Protein AF-A0A953JUA3-F1 (afdb_monomer)

Radius of gyration: 16.2 Å; Cα contacts (8 Å, |Δi|>4): 315; chains: 1; bounding box: 38×33×45 Å

Foldseek 3Di:
DAWADCVPDTHDVDDHDAQWDQDPPRDTDHADDDKEWDQAPQLCWIKIWFQHPVQFAQWIWIWTANDRSDPTDDTDIDGDPPQQDDDDPDGWHKHRKYWDNVPDDNQKTKIWIFTQPDDDPPSGGDIDIDIDGDPPPDD

Mean predicted aligned error: 6.79 Å

Sequence (139 aa):
AYEMWTGVTWEPNGDPAPLLLDEHGGQQTPPVGPFSVGWDESSEQFVMVYSPWPAYSPNVEIRVANRPEGPWSAPAFIELPGCADRVGPEMRTCYGANVQPSFNAAGRLGIGYQDQLVADSPRRGSFLLTTVGVDLTAG

Nearest PDB s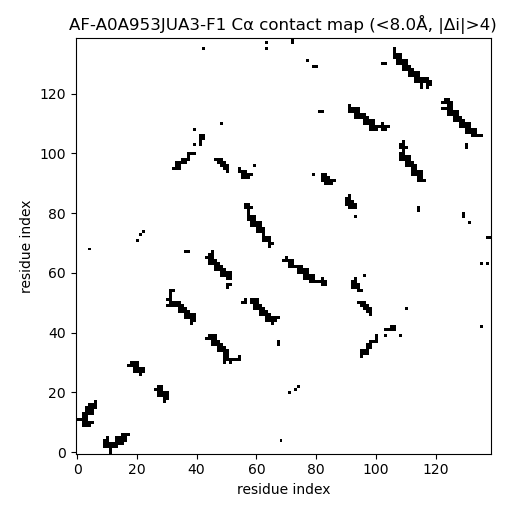tructures (foldseek):
  7jvh-assembly1_A  TM=3.862E-01  e=1.577E+00  metagenome
  7jvh-assembly2_B  TM=3.863E-01  e=3.043E+00  metagenome
  2luu-assembly1_A  TM=3.555E-01  e=3.788E+00  Danio rerio
  4gq2-assembly1_M  TM=3.045E-01  e=5.262E+00  Schizosaccharomyces pombe
  2n6f-assembly1_A  TM=2.431E-01  e=2.727E+00  Homo sapiens

pLDDT: mean 83.18, std 12.61, range [42.91, 96.88]

Structure (mmCIF, N/CA/C/O backbone):
data_AF-A0A953JUA3-F1
#
_entry.id   AF-A0A953JUA3-F1
#
loop_
_atom_site.group_PDB
_atom_site.id
_atom_site.type_symbol
_atom_site.label_atom_id
_atom_site.label_alt_id
_atom_site.label_comp_id
_atom_site.label_asym_id
_atom_site.label_entity_id
_atom_site.label_seq_id
_atom_site.pdbx_PDB_ins_code
_atom_site.Cartn_x
_atom_site.Cartn_y
_atom_site.Cartn_z
_atom_site.occupancy
_atom_site.B_iso_or_equiv
_atom_site.auth_seq_id
_atom_site.auth_comp_id
_atom_site.auth_asym_id
_atom_site.auth_atom_id
_atom_site.pdbx_PDB_model_num
ATOM 1 N N . ALA A 1 1 ? 21.386 -13.408 -5.251 1.00 85.88 1 ALA A N 1
ATOM 2 C CA . ALA A 1 1 ? 21.908 -12.034 -5.102 1.00 85.88 1 ALA A CA 1
ATOM 3 C C . ALA A 1 1 ? 20.727 -11.079 -5.203 1.00 85.88 1 ALA A C 1
ATOM 5 O O . ALA A 1 1 ? 19.735 -11.477 -5.801 1.00 85.88 1 ALA A O 1
ATOM 6 N N . TYR A 1 2 ? 20.798 -9.897 -4.590 1.00 91.00 2 TYR A N 1
ATOM 7 C CA . TYR A 1 2 ? 19.763 -8.870 -4.742 1.00 91.00 2 TYR A CA 1
ATOM 8 C C . TYR A 1 2 ? 20.093 -7.967 -5.933 1.00 91.00 2 TYR A C 1
ATOM 10 O O . TYR A 1 2 ? 21.270 -7.716 -6.202 1.00 91.00 2 TYR A O 1
ATOM 18 N N . GLU A 1 3 ? 19.057 -7.479 -6.607 1.00 94.94 3 GLU A N 1
ATOM 19 C CA . GLU A 1 3 ? 19.138 -6.473 -7.668 1.00 94.94 3 GLU A CA 1
ATOM 20 C C . GLU A 1 3 ? 18.364 -5.227 -7.241 1.00 94.94 3 GLU A C 1
ATOM 22 O O . GLU A 1 3 ? 17.449 -5.304 -6.416 1.00 94.94 3 GLU A O 1
ATOM 27 N N . MET A 1 4 ? 18.751 -4.077 -7.784 1.00 95.12 4 MET A N 1
ATOM 28 C CA . MET A 1 4 ? 18.110 -2.793 -7.525 1.00 95.12 4 MET A CA 1
ATOM 29 C C . MET A 1 4 ? 17.403 -2.316 -8.789 1.00 95.12 4 MET A C 1
ATOM 31 O O . MET A 1 4 ? 17.958 -2.409 -9.883 1.00 95.12 4 MET A O 1
ATOM 35 N N . TRP A 1 5 ? 16.183 -1.807 -8.633 1.00 94.81 5 TRP A N 1
ATOM 36 C CA . TRP A 1 5 ? 15.457 -1.162 -9.720 1.00 94.81 5 TRP A CA 1
ATOM 37 C C . TRP A 1 5 ? 16.035 0.231 -9.970 1.00 94.81 5 TRP A C 1
ATOM 39 O O . TRP A 1 5 ? 15.980 1.095 -9.096 1.00 94.81 5 TRP A O 1
ATOM 49 N N . THR A 1 6 ? 16.560 0.465 -11.169 1.00 94.94 6 THR A N 1
ATOM 50 C CA . THR A 1 6 ? 17.196 1.736 -11.562 1.00 94.94 6 THR A CA 1
ATOM 51 C C . THR A 1 6 ? 16.212 2.746 -12.157 1.00 94.94 6 THR A C 1
ATOM 53 O O . THR A 1 6 ? 16.614 3.795 -12.653 1.00 94.94 6 THR A O 1
ATOM 56 N N . GLY A 1 7 ? 14.910 2.434 -12.164 1.00 92.25 7 GLY A N 1
ATOM 57 C CA . GLY A 1 7 ? 13.895 3.202 -12.897 1.00 92.25 7 GLY A CA 1
ATOM 58 C C . GLY A 1 7 ? 13.692 2.720 -14.335 1.00 92.25 7 GLY A C 1
ATOM 59 O O . GLY A 1 7 ? 12.693 3.068 -14.962 1.00 92.25 7 GLY A O 1
ATOM 60 N N . VAL A 1 8 ? 14.616 1.900 -14.847 1.00 92.19 8 VAL A N 1
ATOM 61 C CA . VAL A 1 8 ? 14.592 1.373 -16.219 1.00 92.19 8 VAL A CA 1
ATOM 62 C C . VAL A 1 8 ? 14.803 -0.139 -16.248 1.00 92.19 8 VAL A C 1
ATOM 64 O O . VAL A 1 8 ? 14.153 -0.832 -17.030 1.00 92.19 8 VAL A O 1
ATOM 67 N N . THR A 1 9 ? 15.701 -0.660 -15.411 1.00 95.00 9 THR A N 1
ATOM 68 C CA . THR A 1 9 ? 16.046 -2.084 -15.374 1.00 95.00 9 THR A CA 1
ATOM 69 C C . THR A 1 9 ? 16.432 -2.526 -13.961 1.00 95.00 9 THR A C 1
ATOM 71 O O . THR A 1 9 ? 16.654 -1.703 -13.073 1.00 95.00 9 THR A O 1
ATOM 74 N N . TRP A 1 10 ? 16.503 -3.837 -13.750 1.00 95.00 10 TRP A N 1
ATOM 75 C CA . TRP A 1 10 ? 17.064 -4.442 -12.545 1.00 95.00 10 TRP A CA 1
ATOM 76 C C . TRP A 1 10 ? 18.559 -4.692 -12.740 1.00 95.00 10 TRP A C 1
ATOM 78 O O . TRP A 1 10 ? 18.963 -5.246 -13.764 1.00 95.00 10 TRP A O 1
ATOM 88 N N . GLU A 1 11 ? 19.379 -4.258 -11.781 1.00 96.88 11 GLU A N 1
ATOM 89 C CA . GLU A 1 11 ? 20.839 -4.388 -11.850 1.00 96.88 11 GLU A CA 1
ATOM 90 C C . GLU A 1 11 ? 21.452 -4.818 -10.507 1.00 96.88 11 GLU A C 1
ATOM 92 O O . GLU A 1 11 ? 21.101 -4.273 -9.451 1.00 96.88 11 GLU A O 1
ATOM 97 N N . PRO A 1 12 ? 22.426 -5.749 -10.504 1.00 96.44 12 PRO A N 1
ATOM 98 C CA . PRO A 1 12 ? 23.252 -6.011 -9.330 1.00 96.44 12 PRO A CA 1
ATOM 99 C C . PRO A 1 12 ? 24.098 -4.778 -8.973 1.00 96.44 12 PRO A C 1
ATOM 101 O O . PRO A 1 12 ? 24.906 -4.329 -9.781 1.00 96.44 12 PRO A O 1
ATOM 104 N N . ASN A 1 13 ? 23.970 -4.269 -7.742 1.00 90.62 13 ASN A N 1
ATOM 105 C CA . ASN A 1 13 ? 24.658 -3.054 -7.264 1.00 90.62 13 ASN A CA 1
ATOM 106 C C . ASN A 1 13 ? 24.364 -1.777 -8.087 1.00 90.62 13 ASN A C 1
ATOM 108 O O . ASN A 1 13 ? 25.222 -0.896 -8.153 1.00 90.62 13 ASN A O 1
ATOM 112 N N . GLY A 1 14 ? 23.190 -1.684 -8.722 1.00 90.00 14 GLY A N 1
ATOM 113 C CA . GLY A 1 14 ? 22.749 -0.461 -9.403 1.00 90.00 14 GLY A CA 1
ATOM 114 C C . GLY A 1 14 ? 22.493 0.707 -8.438 1.00 90.00 14 GLY A C 1
ATOM 115 O O . GLY A 1 14 ? 22.454 0.522 -7.223 1.00 90.00 14 GLY A O 1
ATOM 116 N N . ASP A 1 15 ? 22.295 1.909 -8.979 1.00 94.81 15 ASP A N 1
ATOM 117 C CA . ASP A 1 15 ? 21.813 3.066 -8.210 1.00 94.81 15 ASP A CA 1
ATOM 118 C C . ASP A 1 15 ? 20.272 3.023 -8.165 1.00 94.81 15 ASP A C 1
ATOM 120 O O . ASP A 1 15 ? 19.639 3.070 -9.228 1.00 94.81 15 ASP A O 1
ATOM 124 N N . PRO A 1 16 ? 19.636 2.839 -6.992 1.00 93.06 16 PRO A N 1
ATOM 125 C CA . PRO A 1 16 ? 18.197 2.627 -6.924 1.00 93.06 16 PRO A CA 1
ATOM 126 C C . PRO A 1 16 ? 17.436 3.912 -7.252 1.00 93.06 16 PRO A C 1
ATOM 128 O O . PRO A 1 16 ? 17.627 4.952 -6.616 1.00 93.06 16 PRO A O 1
ATOM 131 N N . ALA A 1 17 ? 16.497 3.824 -8.193 1.00 92.81 17 ALA A N 1
ATOM 132 C CA . ALA A 1 17 ? 15.576 4.923 -8.431 1.00 92.81 17 ALA A CA 1
ATOM 133 C C . ALA A 1 17 ? 14.659 5.120 -7.213 1.00 92.81 17 ALA A C 1
ATOM 135 O O . ALA A 1 17 ? 14.163 4.139 -6.644 1.00 92.81 17 ALA A O 1
ATOM 136 N N . PRO A 1 18 ? 14.386 6.375 -6.812 1.00 89.19 18 PRO A N 1
ATOM 137 C CA . PRO A 1 18 ? 13.431 6.637 -5.752 1.00 89.19 18 PRO A CA 1
ATOM 138 C C . PRO A 1 18 ? 12.030 6.201 -6.191 1.00 89.19 18 PRO A C 1
ATOM 140 O O . PRO A 1 18 ? 11.587 6.503 -7.299 1.00 89.19 18 PRO A O 1
ATOM 143 N N . LEU A 1 19 ? 11.304 5.538 -5.291 1.00 88.81 19 LEU A N 1
ATOM 144 C CA . LEU A 1 19 ? 9.870 5.341 -5.456 1.00 88.81 19 LEU A CA 1
ATOM 145 C C . LEU A 1 19 ? 9.166 6.667 -5.161 1.00 88.81 19 LEU A C 1
ATOM 147 O O . LEU A 1 19 ? 9.082 7.087 -4.006 1.00 88.81 19 LEU A O 1
ATOM 151 N N . LEU A 1 20 ? 8.680 7.313 -6.213 1.00 87.88 20 LEU A N 1
ATOM 152 C CA . LEU A 1 20 ? 7.893 8.534 -6.130 1.00 87.88 20 LEU A CA 1
ATOM 153 C C . LEU A 1 20 ? 6.451 8.235 -6.533 1.00 87.88 20 LEU A C 1
ATOM 155 O O . LEU A 1 20 ? 6.213 7.580 -7.548 1.00 87.88 20 LEU A O 1
ATOM 159 N N . LEU A 1 21 ? 5.506 8.708 -5.727 1.00 86.56 21 LEU A N 1
ATOM 160 C CA . LEU A 1 21 ? 4.076 8.546 -5.951 1.00 86.56 21 LEU A CA 1
ATOM 161 C C . LEU A 1 21 ? 3.443 9.916 -6.167 1.00 86.56 21 LEU A C 1
ATOM 163 O O . LEU A 1 21 ? 3.813 10.886 -5.503 1.00 86.56 21 LEU A O 1
ATOM 167 N N . ASP A 1 22 ? 2.492 9.989 -7.096 1.00 78.56 22 ASP A N 1
ATOM 168 C CA . ASP A 1 22 ? 1.692 11.193 -7.298 1.00 78.56 22 ASP A CA 1
ATOM 169 C C . ASP A 1 22 ? 0.736 11.346 -6.108 1.00 78.56 22 ASP A C 1
ATOM 171 O O . ASP A 1 22 ? -0.250 10.611 -5.989 1.00 78.56 22 ASP A O 1
ATOM 175 N N . GLU A 1 23 ? 1.056 12.273 -5.209 1.00 69.56 23 GLU A N 1
ATOM 176 C CA . GLU A 1 23 ? 0.256 12.611 -4.033 1.00 69.56 23 GLU A CA 1
ATOM 177 C C . GLU A 1 23 ? -0.715 13.769 -4.327 1.00 69.56 23 GLU A C 1
ATOM 179 O O . GLU A 1 23 ? -0.712 14.387 -5.402 1.00 69.56 23 GLU A O 1
ATOM 184 N N . HIS A 1 24 ? -1.579 14.082 -3.358 1.00 60.50 24 HIS A N 1
ATOM 185 C CA . HIS A 1 24 ? -2.535 15.185 -3.456 1.00 60.50 24 HIS A CA 1
ATOM 186 C C . HIS A 1 24 ? -1.870 16.504 -3.890 1.00 60.50 24 HIS A C 1
ATOM 188 O O . HIS A 1 24 ? -1.044 17.071 -3.180 1.00 60.50 24 HIS A O 1
ATOM 194 N N . GLY A 1 25 ? -2.286 17.024 -5.050 1.00 58.44 25 GLY A N 1
ATOM 195 C CA . GLY A 1 25 ? -1.768 18.275 -5.619 1.00 58.44 25 GLY A CA 1
ATOM 196 C C . GLY A 1 25 ? -0.772 18.096 -6.767 1.00 58.44 25 GLY A C 1
ATOM 197 O O . GLY A 1 25 ? -0.239 19.093 -7.248 1.00 58.44 25 GLY A O 1
ATOM 198 N N . GLY A 1 26 ? -0.540 16.860 -7.228 1.00 65.31 26 GLY A N 1
ATOM 199 C CA . GLY A 1 26 ? 0.336 16.570 -8.371 1.00 65.31 26 GLY A CA 1
ATOM 200 C C . GLY A 1 26 ? 1.825 16.642 -8.035 1.00 65.31 26 GLY A C 1
ATOM 201 O O . GLY A 1 26 ? 2.662 16.673 -8.935 1.00 65.31 26 GLY A O 1
ATOM 202 N N . GLN A 1 27 ? 2.161 16.694 -6.745 1.00 74.19 27 GLN A N 1
ATOM 203 C CA . GLN A 1 27 ? 3.535 16.621 -6.286 1.00 74.19 27 GLN A CA 1
ATOM 204 C C . GLN A 1 27 ? 3.934 15.155 -6.122 1.00 74.19 27 GLN A C 1
ATOM 206 O O . GLN A 1 27 ? 3.236 14.379 -5.473 1.00 74.19 27 GLN A O 1
ATOM 211 N N . GLN A 1 28 ? 5.081 14.799 -6.690 1.00 81.44 28 GLN A N 1
ATOM 212 C CA . GLN A 1 28 ? 5.680 13.489 -6.503 1.00 81.44 28 GLN A CA 1
ATOM 213 C C . GLN A 1 28 ? 6.448 13.440 -5.187 1.00 81.44 28 GLN A C 1
ATOM 215 O O . GLN A 1 28 ? 7.436 14.159 -5.013 1.00 81.44 28 GLN A O 1
ATOM 220 N N . THR A 1 29 ? 6.005 12.592 -4.261 1.00 79.75 29 THR A N 1
ATOM 221 C CA . THR A 1 29 ? 6.700 12.367 -2.989 1.00 79.75 29 THR A CA 1
ATOM 222 C C . THR A 1 29 ? 6.834 10.878 -2.688 1.00 79.75 29 THR A C 1
ATOM 2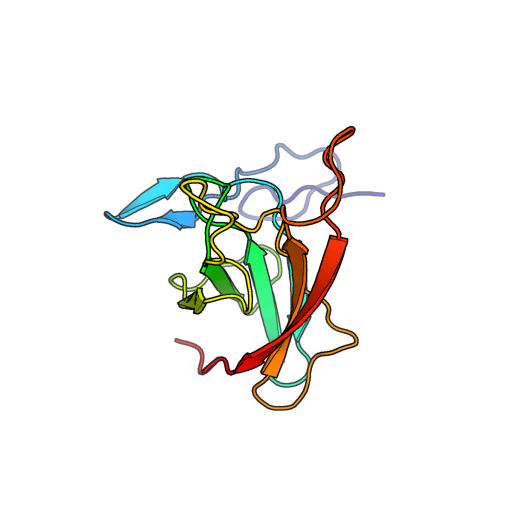24 O O . THR A 1 29 ? 6.044 10.075 -3.186 1.00 79.75 29 THR A O 1
ATOM 227 N N . PRO A 1 30 ? 7.828 10.474 -1.882 1.00 81.75 30 PRO A N 1
ATOM 228 C CA . PRO A 1 30 ? 7.893 9.107 -1.386 1.00 81.75 30 PRO A CA 1
ATOM 229 C C . PRO A 1 30 ? 6.639 8.754 -0.568 1.00 81.75 30 PRO A C 1
ATOM 231 O O . PRO A 1 30 ? 6.124 9.637 0.127 1.00 81.75 30 PRO A O 1
ATOM 234 N N . PRO A 1 31 ? 6.180 7.487 -0.580 1.00 79.19 31 PRO A N 1
ATOM 235 C CA . PRO A 1 31 ? 5.132 7.048 0.333 1.00 79.19 31 PRO A CA 1
ATOM 236 C C . PRO A 1 31 ? 5.556 7.300 1.778 1.00 79.19 31 PRO A C 1
ATOM 238 O O . PRO A 1 31 ? 6.717 7.100 2.156 1.00 79.19 31 PRO A O 1
ATOM 241 N N . VAL A 1 32 ? 4.598 7.698 2.610 1.00 77.69 32 VAL A N 1
ATOM 242 C CA . VAL A 1 32 ? 4.839 7.820 4.046 1.00 77.69 32 VAL A CA 1
ATOM 243 C C . VAL A 1 32 ? 5.061 6.423 4.620 1.00 77.69 32 VAL A C 1
ATOM 245 O O . VAL A 1 32 ? 4.212 5.541 4.527 1.00 77.69 32 VAL A O 1
ATOM 248 N N . GLY A 1 33 ? 6.258 6.204 5.162 1.00 70.19 33 GLY A N 1
ATOM 249 C CA . GLY A 1 33 ? 6.673 4.893 5.642 1.00 70.19 33 GLY A CA 1
ATOM 250 C C . GLY A 1 33 ? 5.985 4.468 6.951 1.00 70.19 33 GLY A C 1
ATOM 251 O O . GLY A 1 33 ? 5.681 5.321 7.789 1.00 70.19 33 GLY A O 1
ATOM 252 N N . PRO A 1 34 ? 5.832 3.148 7.185 1.00 76.69 34 PRO A N 1
ATOM 253 C CA . PRO A 1 34 ? 6.182 2.055 6.271 1.00 76.69 34 PRO A CA 1
ATOM 254 C C . PRO A 1 34 ? 5.103 1.808 5.197 1.00 76.69 34 PRO A C 1
ATOM 256 O O . PRO A 1 34 ? 3.918 2.012 5.448 1.00 76.69 34 PRO A O 1
ATOM 259 N N . PHE A 1 35 ? 5.526 1.309 4.029 1.00 88.81 35 PHE A N 1
ATOM 260 C CA . PHE A 1 35 ? 4.645 0.768 2.986 1.00 88.81 35 PHE A CA 1
ATOM 261 C C . PHE A 1 35 ? 4.945 -0.712 2.741 1.00 88.81 35 PHE A C 1
ATOM 263 O O . PHE A 1 35 ? 6.014 -1.217 3.092 1.00 88.81 35 PHE A O 1
ATOM 270 N N . SER A 1 36 ? 4.005 -1.406 2.108 1.00 93.62 36 SER A N 1
ATOM 271 C CA . SER A 1 36 ? 4.172 -2.795 1.674 1.00 93.62 36 SER A CA 1
ATOM 272 C C . SER A 1 36 ? 3.556 -3.005 0.299 1.00 93.62 36 SER A C 1
ATOM 274 O O . SER A 1 36 ? 2.600 -2.318 -0.055 1.00 93.62 36 SER A O 1
ATOM 276 N N . VAL A 1 37 ? 4.103 -3.962 -0.450 1.00 94.81 37 VAL A N 1
ATOM 277 C CA . VAL A 1 37 ? 3.595 -4.388 -1.755 1.00 94.81 37 VAL A CA 1
ATOM 278 C C . VAL A 1 37 ? 3.354 -5.894 -1.719 1.00 94.81 37 VAL A C 1
ATOM 280 O O . VAL A 1 37 ? 4.204 -6.639 -1.230 1.00 94.81 37 VAL A O 1
ATOM 283 N N . GLY A 1 38 ? 2.215 -6.347 -2.238 1.00 95.12 38 GLY A N 1
ATOM 284 C CA . GLY A 1 38 ? 1.887 -7.766 -2.374 1.00 95.12 38 GLY A CA 1
ATOM 285 C C . GLY A 1 38 ? 1.048 -8.036 -3.617 1.00 95.12 38 GLY A C 1
ATOM 286 O O . GLY A 1 38 ? 0.320 -7.161 -4.071 1.00 95.12 38 GLY A O 1
ATOM 287 N N . TRP A 1 39 ? 1.168 -9.236 -4.178 1.00 93.94 39 TRP A N 1
ATOM 288 C CA . TRP A 1 39 ? 0.308 -9.692 -5.270 1.00 93.94 39 TRP A CA 1
ATOM 289 C C . TRP A 1 39 ? -1.079 -10.060 -4.732 1.00 93.94 39 TRP A C 1
ATOM 291 O O . TRP A 1 39 ? -1.179 -10.762 -3.722 1.00 93.94 39 TRP A O 1
ATOM 301 N N . ASP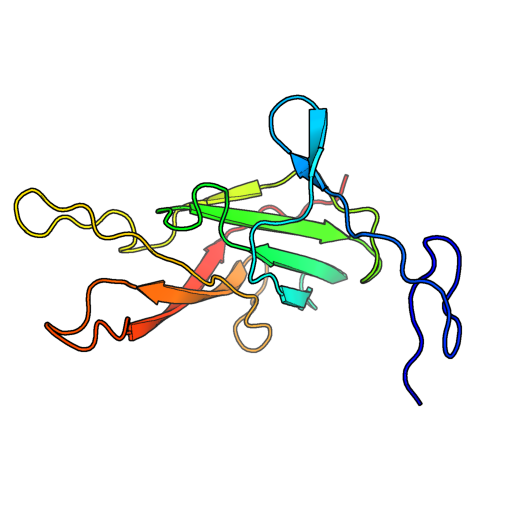 A 1 40 ? -2.130 -9.588 -5.396 1.00 92.00 40 ASP A N 1
ATOM 302 C CA . ASP A 1 40 ? -3.504 -10.015 -5.168 1.00 92.00 40 ASP A CA 1
ATOM 303 C C . ASP A 1 40 ? -3.972 -10.926 -6.307 1.00 92.00 40 ASP A C 1
ATOM 305 O O . ASP A 1 40 ? -4.200 -10.477 -7.427 1.00 92.00 40 ASP A O 1
ATOM 309 N N . GLU A 1 41 ? -4.173 -12.206 -5.998 1.00 90.06 41 GLU A N 1
ATOM 310 C CA . GLU A 1 41 ? -4.620 -13.208 -6.977 1.00 90.06 41 GLU A CA 1
ATOM 311 C C . GLU A 1 41 ? -6.026 -12.922 -7.520 1.00 90.06 41 GLU A C 1
ATOM 313 O O . GLU A 1 41 ? -6.380 -13.396 -8.594 1.00 90.06 41 GLU A O 1
ATOM 318 N N . SER A 1 42 ? -6.859 -12.180 -6.780 1.00 85.81 42 SER A N 1
ATOM 319 C CA . SER A 1 42 ? -8.247 -11.939 -7.185 1.00 85.81 42 SER A CA 1
ATOM 320 C C . SER A 1 42 ? -8.380 -10.885 -8.283 1.00 85.81 42 SER A C 1
ATOM 322 O O . SER A 1 42 ? -9.255 -11.003 -9.141 1.00 85.81 42 SER A O 1
ATOM 324 N N . SER A 1 43 ? -7.517 -9.869 -8.249 1.00 86.38 43 SER A N 1
ATOM 325 C CA . SER A 1 43 ? -7.434 -8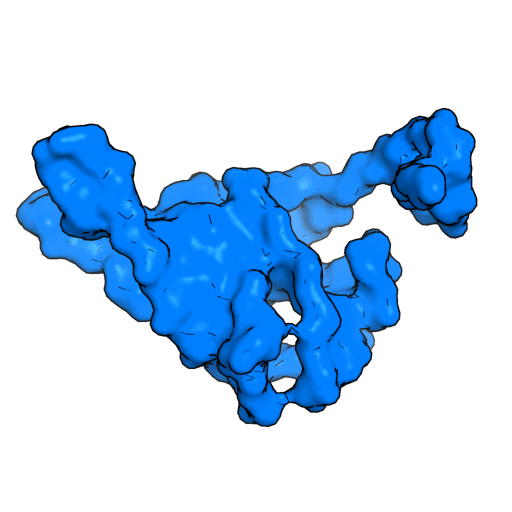.801 -9.245 1.00 86.38 43 SER A CA 1
ATOM 326 C C . SER A 1 43 ? -6.314 -9.017 -10.263 1.00 86.38 43 SER A C 1
ATOM 328 O O . SER A 1 43 ? -6.289 -8.316 -11.268 1.00 86.38 43 SER A O 1
ATOM 330 N N . GLU A 1 44 ? -5.417 -9.982 -10.033 1.00 91.31 44 GLU A N 1
ATOM 331 C CA . GLU A 1 44 ? -4.196 -10.196 -10.820 1.00 91.31 44 GLU A CA 1
ATOM 332 C C . GLU A 1 44 ? -3.328 -8.925 -10.895 1.00 91.31 44 GLU A C 1
ATOM 334 O O . GLU A 1 44 ? -2.800 -8.552 -11.947 1.00 91.31 44 GLU A O 1
ATOM 339 N N . GLN A 1 45 ? -3.188 -8.231 -9.761 1.00 93.25 45 GLN A N 1
ATOM 340 C CA . GLN A 1 45 ? -2.405 -7.000 -9.657 1.00 93.25 45 GLN A CA 1
ATOM 341 C C . GLN A 1 45 ? -1.492 -6.994 -8.434 1.00 93.25 45 GLN A C 1
ATOM 343 O O . GLN A 1 45 ? -1.757 -7.619 -7.407 1.00 93.25 45 GLN A O 1
ATOM 348 N N . PHE A 1 46 ? -0.416 -6.214 -8.517 1.00 95.06 46 PHE A N 1
ATOM 349 C CA . PHE A 1 46 ? 0.326 -5.793 -7.338 1.00 95.06 46 PHE A CA 1
ATOM 350 C C . PHE A 1 46 ? -0.445 -4.692 -6.629 1.00 95.06 46 PHE A C 1
ATOM 352 O O . PHE A 1 46 ? -0.860 -3.715 -7.246 1.00 95.06 46 PHE A O 1
ATOM 359 N N . VAL A 1 47 ? -0.573 -4.833 -5.319 1.00 95.00 47 VAL A N 1
ATOM 360 C CA . VAL A 1 47 ? -1.240 -3.894 -4.430 1.00 95.00 47 VAL A CA 1
ATOM 361 C C . VAL A 1 47 ? -0.199 -3.303 -3.496 1.00 95.00 47 VAL A C 1
ATOM 363 O O . VAL A 1 47 ? 0.524 -4.036 -2.821 1.00 95.00 47 VAL A O 1
ATOM 366 N N . MET A 1 48 ? -0.144 -1.978 -3.433 1.00 94.38 48 MET A N 1
ATOM 367 C CA . MET A 1 48 ? 0.605 -1.232 -2.434 1.00 94.38 48 MET A CA 1
ATOM 368 C C . MET A 1 48 ? -0.348 -0.712 -1.364 1.00 94.38 48 MET A C 1
ATOM 370 O O . MET A 1 48 ? -1.384 -0.142 -1.692 1.00 94.38 48 MET A O 1
ATOM 374 N N . VAL A 1 49 ? 0.025 -0.874 -0.097 1.00 93.56 49 VAL A N 1
ATOM 375 C CA . VAL A 1 49 ? -0.706 -0.335 1.058 1.00 93.56 49 VAL A CA 1
ATOM 376 C C . VAL A 1 49 ? 0.261 0.422 1.956 1.00 93.56 49 VAL A C 1
ATOM 378 O O . VAL A 1 49 ? 1.337 -0.101 2.275 1.00 93.56 49 VAL A O 1
ATOM 381 N N . TYR A 1 50 ? -0.128 1.632 2.359 1.00 90.56 50 TYR A N 1
ATOM 382 C CA . TYR A 1 50 ? 0.623 2.474 3.291 1.00 90.56 50 TYR A CA 1
ATOM 383 C C . TYR A 1 50 ? -0.276 3.467 4.031 1.00 90.56 50 TYR A C 1
ATOM 385 O O . TYR A 1 50 ? -1.365 3.818 3.580 1.00 90.56 50 TYR A O 1
ATOM 393 N N . SER A 1 51 ? 0.181 3.922 5.197 1.00 86.50 51 SER A N 1
ATOM 394 C CA . SER A 1 51 ? -0.497 4.990 5.937 1.00 86.50 51 SER A CA 1
ATOM 395 C C . SER A 1 51 ? -0.209 6.350 5.277 1.00 86.50 51 SER A C 1
ATOM 397 O O . SER A 1 51 ? 0.957 6.623 5.008 1.00 86.50 51 SER A O 1
ATOM 399 N N . PRO A 1 52 ? -1.217 7.209 5.034 1.00 83.56 52 PRO A N 1
ATOM 400 C CA . PRO A 1 52 ? -1.040 8.525 4.408 1.00 83.56 52 PRO A CA 1
ATOM 401 C C . PRO A 1 52 ? -0.261 9.498 5.307 1.00 83.56 52 PRO A C 1
ATOM 403 O O . PRO A 1 52 ? -0.058 9.228 6.491 1.00 83.56 52 PRO A O 1
ATOM 406 N N . TRP A 1 53 ? 0.125 10.674 4.791 1.00 75.31 53 TRP A N 1
ATOM 407 C CA . TRP A 1 53 ? 0.538 11.797 5.651 1.00 75.31 53 TRP A CA 1
ATOM 408 C C . TRP A 1 53 ? -0.697 12.530 6.210 1.00 75.31 53 TRP A C 1
ATOM 410 O O . TRP A 1 53 ? -1.590 12.872 5.436 1.00 75.31 53 TRP A O 1
ATOM 420 N N . PRO A 1 54 ? -0.742 12.885 7.508 1.00 75.94 54 PRO A N 1
ATOM 421 C CA . PRO A 1 54 ? 0.195 12.507 8.567 1.00 75.94 54 PRO A CA 1
ATOM 422 C C . PRO A 1 54 ? 0.110 11.006 8.885 1.00 75.94 54 PRO A C 1
ATOM 424 O O . PRO A 1 54 ? -0.983 10.456 8.925 1.00 75.94 54 PRO A O 1
ATOM 427 N N . ALA A 1 55 ? 1.261 10.375 9.172 1.00 74.06 55 ALA A N 1
ATOM 428 C CA . ALA A 1 55 ? 1.422 8.913 9.334 1.00 74.06 55 ALA A CA 1
ATOM 429 C C . ALA A 1 55 ? 0.426 8.240 10.301 1.00 74.06 55 ALA A C 1
ATOM 431 O O . ALA A 1 55 ? 0.203 7.032 10.243 1.00 74.06 55 ALA A O 1
ATOM 432 N N . TYR A 1 56 ? -0.139 9.032 11.207 1.00 81.12 56 TYR A N 1
ATOM 433 C CA . TYR A 1 56 ? -1.218 8.665 12.103 1.00 81.12 56 TYR A CA 1
ATOM 434 C C . TYR A 1 56 ? -2.547 9.119 11.508 1.00 81.12 56 TYR A C 1
ATOM 436 O O . TYR A 1 56 ? -2.874 10.308 11.536 1.00 81.12 56 TYR A O 1
ATOM 444 N N . SER A 1 57 ? -3.304 8.168 10.969 1.00 83.38 57 SER A N 1
ATOM 445 C CA . SER A 1 57 ? -4.508 8.446 10.194 1.00 83.38 57 SER A CA 1
ATOM 446 C C . SER A 1 57 ? -5.592 7.400 10.457 1.00 83.38 57 SER A C 1
ATOM 448 O O . SER A 1 57 ? -5.274 6.235 10.715 1.00 83.38 57 SER A O 1
ATOM 450 N N . PRO A 1 58 ? -6.881 7.779 10.380 1.00 85.94 58 PRO A N 1
ATOM 451 C CA . PRO A 1 58 ? -7.962 6.805 10.294 1.00 85.94 58 PRO A CA 1
ATOM 452 C C . PRO A 1 58 ? -7.992 6.085 8.941 1.00 85.94 58 PRO A C 1
ATOM 454 O O . PRO A 1 58 ? -8.684 5.084 8.801 1.00 85.94 58 PRO A O 1
ATOM 457 N N . ASN A 1 59 ? -7.252 6.586 7.950 1.00 88.00 59 ASN A N 1
ATOM 458 C CA . ASN A 1 59 ? -7.283 6.099 6.581 1.00 88.00 59 ASN A CA 1
ATOM 459 C C . ASN A 1 59 ? -5.997 5.372 6.199 1.00 88.00 59 ASN A C 1
ATOM 461 O O . ASN A 1 59 ? -4.929 5.596 6.772 1.00 88.00 59 ASN A O 1
ATOM 465 N N . VAL A 1 60 ? -6.110 4.564 5.156 1.00 89.88 60 VAL A N 1
ATOM 466 C CA . VAL A 1 60 ? -5.010 3.934 4.440 1.00 89.88 60 VAL A CA 1
ATOM 467 C C . VAL A 1 60 ? -5.079 4.311 2.965 1.00 89.88 60 VAL A C 1
ATOM 469 O O . VAL A 1 60 ? -6.171 4.481 2.418 1.00 89.88 60 VAL A O 1
ATOM 472 N N . GLU A 1 61 ? -3.918 4.440 2.334 1.00 90.81 61 GLU A N 1
ATOM 473 C CA . GLU A 1 61 ? -3.805 4.591 0.890 1.00 90.81 61 GLU A CA 1
ATOM 474 C C . GLU A 1 61 ? -3.493 3.250 0.242 1.00 90.81 61 GLU A C 1
ATOM 476 O O . GLU A 1 61 ? -2.629 2.492 0.697 1.00 90.81 61 GLU A O 1
ATOM 481 N N . ILE A 1 62 ? -4.225 2.969 -0.833 1.00 91.62 62 ILE A N 1
ATOM 482 C CA . ILE A 1 62 ? -4.093 1.757 -1.628 1.00 91.62 62 ILE A CA 1
ATOM 483 C C . ILE A 1 62 ? -3.831 2.157 -3.073 1.00 91.62 62 ILE A C 1
ATOM 485 O O . ILE A 1 62 ? -4.541 2.993 -3.632 1.00 91.62 62 ILE A O 1
ATOM 489 N N . ARG A 1 63 ? -2.823 1.547 -3.689 1.00 92.75 63 ARG A N 1
ATOM 490 C CA . ARG A 1 63 ? -2.526 1.700 -5.118 1.00 92.75 63 ARG A CA 1
ATOM 491 C C . ARG A 1 63 ? -2.351 0.339 -5.759 1.00 92.75 63 ARG A C 1
ATOM 493 O O . ARG A 1 63 ? -1.943 -0.607 -5.087 1.00 92.75 63 ARG A O 1
ATOM 500 N N . VAL A 1 64 ? -2.606 0.258 -7.059 1.00 93.38 64 VAL A N 1
ATOM 501 C CA . VAL A 1 64 ? -2.395 -0.962 -7.842 1.00 93.38 64 VAL A CA 1
ATOM 502 C C . VAL A 1 64 ? -1.454 -0.742 -9.014 1.00 93.38 64 VAL A C 1
ATOM 504 O O . VAL A 1 64 ? -1.323 0.376 -9.515 1.00 93.38 64 VAL A O 1
ATOM 507 N N . ALA A 1 65 ? -0.785 -1.811 -9.432 1.00 94.19 65 ALA A N 1
ATOM 508 C CA . ALA A 1 65 ? 0.077 -1.845 -10.604 1.00 94.19 65 ALA A CA 1
ATOM 509 C C . ALA A 1 65 ? 0.149 -3.257 -11.195 1.00 94.19 65 ALA A C 1
ATOM 511 O O . ALA A 1 65 ? 0.021 -4.255 -10.492 1.00 94.19 65 ALA A O 1
ATOM 512 N N . ASN A 1 66 ? 0.466 -3.353 -12.486 1.00 95.12 66 ASN A N 1
ATOM 513 C CA . ASN A 1 66 ? 0.704 -4.645 -13.144 1.00 95.12 66 ASN A CA 1
ATOM 514 C C . ASN A 1 66 ? 2.119 -5.199 -12.882 1.00 95.12 66 ASN A C 1
ATOM 516 O O . ASN A 1 66 ? 2.431 -6.320 -13.274 1.00 95.12 66 ASN A O 1
ATOM 520 N N . ARG A 1 67 ? 2.999 -4.413 -12.248 1.00 94.06 67 ARG A N 1
ATOM 521 C CA . ARG A 1 67 ? 4.381 -4.780 -11.903 1.00 94.06 67 ARG A CA 1
ATOM 522 C C . ARG A 1 67 ? 4.739 -4.241 -10.515 1.00 94.06 67 ARG A C 1
ATOM 524 O O . ARG A 1 67 ? 4.216 -3.188 -10.147 1.00 94.06 67 ARG A O 1
ATOM 531 N N . PRO A 1 68 ? 5.641 -4.896 -9.763 1.00 93.06 68 PRO A N 1
ATOM 532 C CA . PRO A 1 68 ? 5.966 -4.494 -8.393 1.00 93.06 68 PRO A CA 1
ATOM 533 C C . PRO A 1 68 ? 6.727 -3.164 -8.306 1.00 93.06 68 PRO A C 1
ATOM 535 O O . PRO A 1 68 ? 6.768 -2.560 -7.242 1.00 93.06 68 PRO A O 1
ATOM 538 N N . GLU A 1 69 ? 7.334 -2.697 -9.397 1.00 92.62 69 GLU A N 1
ATOM 539 C CA . GLU A 1 69 ? 7.969 -1.380 -9.499 1.00 92.62 69 GLU A CA 1
ATOM 540 C C . GLU A 1 69 ? 7.029 -0.272 -10.014 1.00 92.62 69 GLU A C 1
ATOM 542 O O . GLU A 1 69 ? 7.411 0.898 -10.028 1.00 92.62 69 GLU A O 1
ATOM 547 N N . GLY A 1 70 ? 5.805 -0.614 -10.435 1.00 91.75 70 GLY A N 1
ATOM 548 C CA . GLY A 1 70 ? 4.845 0.314 -11.041 1.00 91.75 70 GLY A CA 1
ATOM 549 C C . GLY A 1 70 ? 4.787 0.279 -12.585 1.00 91.75 70 GLY A C 1
ATOM 550 O O . GLY A 1 70 ? 5.315 -0.634 -13.238 1.00 91.75 70 GLY A O 1
ATOM 551 N N . PRO A 1 71 ? 4.136 1.271 -13.226 1.00 91.38 71 PRO A N 1
ATOM 552 C CA . PRO A 1 71 ? 3.576 2.492 -12.637 1.00 91.38 71 PRO A CA 1
ATOM 553 C C . PRO A 1 71 ? 2.388 2.210 -11.712 1.00 91.38 71 PRO A C 1
ATOM 555 O O . PRO A 1 71 ? 1.598 1.306 -11.971 1.00 91.38 71 PRO A O 1
ATOM 558 N N . TRP A 1 72 ? 2.285 2.987 -10.636 1.00 91.81 72 TRP A N 1
ATOM 559 C CA . TRP A 1 72 ? 1.218 2.872 -9.643 1.00 91.81 72 TRP A CA 1
ATOM 560 C C . TRP A 1 72 ? 0.018 3.738 -10.017 1.00 91.81 72 TRP A C 1
ATOM 562 O O . TRP A 1 72 ? 0.180 4.841 -10.535 1.00 91.81 72 TRP A O 1
ATOM 572 N N . SER A 1 73 ? -1.185 3.252 -9.717 1.00 90.19 73 SER A N 1
ATOM 573 C CA . SER A 1 73 ? -2.425 4.014 -9.866 1.00 90.19 73 SER A CA 1
ATOM 574 C C . SER A 1 73 ? -2.458 5.267 -8.978 1.00 90.19 73 SER A C 1
ATOM 576 O O . SER A 1 73 ? -1.665 5.431 -8.042 1.00 90.19 73 SER A O 1
ATOM 578 N N . ALA A 1 74 ? -3.456 6.123 -9.215 1.00 87.38 74 ALA A N 1
ATOM 579 C CA . ALA A 1 74 ? -3.893 7.098 -8.217 1.00 87.38 74 ALA A CA 1
ATOM 580 C C . ALA A 1 74 ? -4.270 6.389 -6.893 1.00 87.38 74 ALA A C 1
ATOM 582 O O . ALA A 1 74 ? -4.686 5.222 -6.934 1.00 87.38 74 ALA A O 1
ATOM 583 N N . PRO A 1 75 ? -4.118 7.056 -5.733 1.00 87.06 75 PRO A N 1
ATOM 584 C CA . PRO A 1 75 ? -4.413 6.444 -4.446 1.00 87.06 75 PRO A CA 1
ATOM 585 C C . PRO A 1 75 ? -5.924 6.326 -4.234 1.00 87.06 75 PRO A C 1
ATOM 587 O O . PRO A 1 75 ? -6.680 7.277 -4.443 1.00 87.06 75 PRO A O 1
ATOM 590 N N . ALA A 1 76 ? -6.358 5.158 -3.774 1.00 88.56 76 ALA A N 1
ATOM 591 C CA . ALA A 1 76 ? -7.668 4.957 -3.179 1.00 88.56 76 ALA A CA 1
ATOM 592 C C . ALA A 1 76 ? -7.553 5.090 -1.655 1.00 88.56 76 ALA A C 1
ATOM 594 O O . ALA A 1 76 ? -6.719 4.431 -1.031 1.00 88.56 76 ALA A O 1
ATOM 595 N N . PHE A 1 77 ? -8.406 5.924 -1.059 1.00 88.25 77 PHE A N 1
ATOM 596 C CA . PHE A 1 77 ? -8.459 6.129 0.387 1.00 88.25 77 PHE A CA 1
ATOM 597 C C . PHE A 1 77 ? -9.515 5.235 1.003 1.00 88.25 77 PHE A C 1
ATOM 599 O O . PHE A 1 77 ? -10.688 5.313 0.635 1.00 88.25 77 PHE A O 1
ATOM 606 N N . ILE A 1 78 ? -9.102 4.427 1.969 1.00 88.88 78 ILE A N 1
ATOM 607 C CA . ILE A 1 78 ? -10.001 3.545 2.698 1.00 88.88 78 ILE A CA 1
ATOM 608 C C . ILE A 1 78 ? -9.924 3.864 4.184 1.00 88.88 78 ILE A C 1
ATOM 610 O O . ILE A 1 78 ? -8.839 3.936 4.755 1.00 88.88 78 ILE A O 1
ATOM 614 N N . GLU A 1 79 ? -11.081 4.034 4.814 1.00 88.88 79 GLU A N 1
ATOM 615 C CA . GLU A 1 79 ? -11.175 4.180 6.262 1.00 88.88 79 GLU A CA 1
ATOM 616 C C . GLU A 1 79 ? -10.958 2.822 6.939 1.00 88.88 79 GLU A C 1
ATOM 618 O O . GLU A 1 79 ? -11.575 1.813 6.582 1.00 88.88 79 GLU A O 1
ATOM 623 N N . LEU A 1 80 ? -10.059 2.787 7.919 1.00 86.00 80 LEU A N 1
ATOM 624 C CA . LEU A 1 80 ? -9.770 1.596 8.700 1.00 86.00 80 LEU A CA 1
ATOM 625 C C . LEU A 1 80 ? -10.717 1.514 9.912 1.00 86.00 80 LEU A C 1
ATOM 627 O O . LEU A 1 80 ? -10.839 2.479 10.674 1.00 86.00 80 LEU A O 1
ATOM 631 N N . PRO A 1 81 ? -11.363 0.360 10.153 1.00 80.88 81 PRO A N 1
ATOM 632 C CA . PRO A 1 81 ? -12.250 0.191 11.299 1.00 80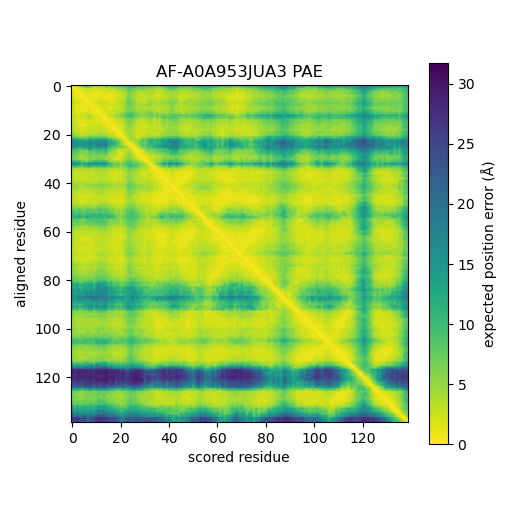.88 81 PRO A CA 1
ATOM 633 C C . PRO A 1 81 ? -11.531 0.419 12.637 1.00 80.88 81 PRO A C 1
ATOM 635 O O . PRO A 1 81 ? -10.457 -0.138 12.869 1.00 80.88 81 PRO A O 1
ATOM 638 N N . GLY A 1 82 ? -12.145 1.205 13.528 1.00 76.44 82 GLY A N 1
ATOM 639 C CA . GLY A 1 82 ? -11.611 1.514 14.865 1.00 76.44 82 GLY A CA 1
ATOM 640 C C . GLY A 1 82 ? -10.484 2.556 14.885 1.00 76.44 82 GLY A C 1
ATOM 641 O O . GLY A 1 82 ? -9.997 2.922 15.947 1.00 76.44 82 GLY A O 1
ATOM 642 N N . CYS A 1 83 ? -10.082 3.091 13.728 1.00 79.88 83 CYS A N 1
ATOM 643 C CA . CYS A 1 83 ? -8.942 4.009 13.623 1.00 79.88 83 CYS A CA 1
ATOM 644 C C . CYS A 1 83 ? -9.289 5.495 13.786 1.00 79.88 83 CYS A C 1
ATOM 646 O O . CYS A 1 83 ? -8.429 6.354 13.584 1.00 79.88 83 CYS A O 1
ATOM 648 N N . ALA A 1 84 ? -10.539 5.798 14.136 1.00 76.88 84 ALA A N 1
ATOM 649 C CA . ALA A 1 84 ? -11.027 7.137 14.464 1.00 76.88 84 ALA A CA 1
ATOM 650 C C . ALA A 1 84 ? -11.605 7.209 15.893 1.00 76.88 84 ALA A C 1
ATOM 652 O O . ALA A 1 84 ? -12.338 8.145 16.229 1.00 76.88 84 ALA A O 1
ATOM 653 N N . ASP A 1 85 ? -11.294 6.221 16.736 1.00 72.31 85 ASP A N 1
ATOM 654 C CA . ASP A 1 85 ? -11.856 6.113 18.075 1.00 72.31 85 ASP A CA 1
ATOM 655 C C . ASP A 1 85 ? -11.345 7.228 18.998 1.00 72.31 85 ASP A C 1
ATOM 657 O O . ASP A 1 85 ? -10.221 7.732 18.893 1.00 72.31 85 ASP A O 1
ATOM 661 N N . ARG A 1 86 ? -12.198 7.637 19.941 1.00 70.00 86 ARG A N 1
ATOM 662 C CA . ARG A 1 86 ? -11.879 8.665 20.936 1.00 70.00 86 ARG A CA 1
ATOM 663 C C . ARG A 1 86 ? -11.867 8.079 22.337 1.00 70.00 86 ARG A C 1
ATOM 665 O O . ARG A 1 86 ? -12.852 7.495 22.778 1.00 70.00 86 ARG A O 1
ATOM 672 N N . VAL A 1 87 ? -10.783 8.336 23.068 1.00 68.69 87 VAL A N 1
ATOM 673 C CA . VAL A 1 87 ? -10.689 8.075 24.511 1.00 68.69 87 VAL A CA 1
ATOM 674 C C . VAL A 1 87 ? -10.580 9.421 25.217 1.00 68.69 87 VAL A C 1
ATOM 676 O O . VAL A 1 87 ? -9.527 10.058 25.234 1.00 68.69 87 VAL A O 1
ATOM 679 N N . GLY A 1 88 ? -11.705 9.901 25.752 1.00 75.12 88 GLY A N 1
ATOM 680 C CA . GLY A 1 88 ? -11.803 11.275 26.244 1.00 75.12 88 GLY A CA 1
ATOM 681 C C . GLY A 1 88 ? -11.568 12.290 25.107 1.00 75.12 88 GLY A C 1
ATOM 682 O O . GLY A 1 88 ? -12.213 12.175 24.064 1.00 75.12 88 GLY A O 1
ATOM 683 N N . PRO A 1 89 ? -10.682 13.291 25.276 1.00 76.12 89 PRO A N 1
ATOM 684 C CA . PRO A 1 89 ? -10.390 14.279 24.235 1.00 76.12 89 PRO A CA 1
ATOM 685 C C . PRO A 1 89 ? -9.379 13.795 23.178 1.00 76.12 89 PRO A C 1
ATOM 687 O O . PRO A 1 89 ? -9.184 14.482 22.176 1.00 76.12 89 PRO A O 1
ATOM 690 N N . GLU A 1 90 ? -8.708 12.658 23.389 1.00 70.56 90 GLU A N 1
ATOM 691 C CA . GLU A 1 90 ? -7.638 12.180 22.506 1.00 70.56 90 GLU A CA 1
ATOM 692 C C . GLU A 1 90 ? -8.206 11.305 21.380 1.00 70.56 90 GLU A C 1
ATOM 694 O O . GLU A 1 90 ? -8.901 10.317 21.632 1.00 70.56 90 GLU A O 1
ATOM 699 N N . MET A 1 91 ? -7.899 11.676 20.133 1.00 73.50 91 MET A N 1
ATOM 700 C CA . MET A 1 91 ? -8.159 10.846 18.956 1.00 73.50 91 MET A CA 1
ATOM 701 C C . MET A 1 91 ? -7.075 9.776 18.860 1.00 73.50 91 MET A C 1
ATOM 703 O O . MET A 1 91 ? -5.885 10.095 18.850 1.00 73.50 91 MET A O 1
ATOM 707 N N . ARG A 1 92 ? -7.488 8.515 18.795 1.00 74.25 92 ARG A N 1
ATOM 708 C CA . ARG A 1 92 ? -6.607 7.373 18.574 1.00 74.25 92 ARG A CA 1
ATOM 709 C C . ARG A 1 92 ? -6.673 7.024 17.103 1.00 74.25 92 ARG A C 1
ATOM 711 O O . ARG A 1 92 ? -7.748 6.909 16.531 1.00 74.25 92 ARG A O 1
ATOM 718 N N . THR A 1 93 ? -5.501 6.964 16.496 1.00 80.69 93 THR A N 1
ATOM 719 C CA . THR A 1 93 ? -5.341 6.798 15.052 1.00 80.69 93 THR A CA 1
ATOM 720 C C . THR A 1 93 ? -4.480 5.591 14.773 1.00 80.69 93 THR A C 1
ATOM 722 O O . THR A 1 93 ? -3.665 5.195 15.606 1.00 80.69 93 THR A O 1
ATOM 725 N N . CYS A 1 94 ? -4.650 5.010 13.597 1.00 86.88 94 CYS A N 1
ATOM 726 C CA . CYS A 1 94 ? -3.869 3.856 13.202 1.00 86.88 94 CYS A CA 1
ATOM 727 C C . CYS A 1 94 ? -2.619 4.265 12.439 1.00 86.88 94 C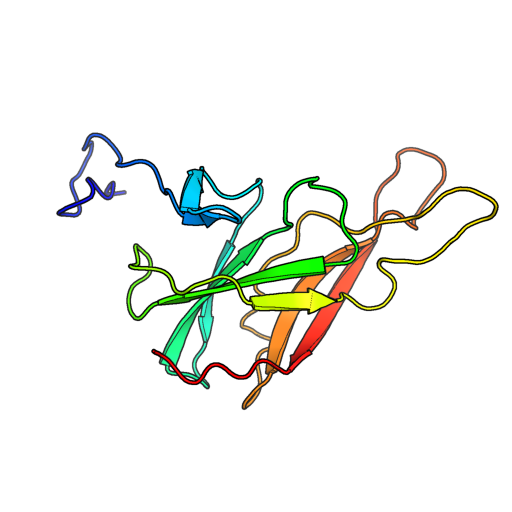YS A C 1
ATOM 729 O O . CYS A 1 94 ? -2.479 5.397 11.968 1.00 86.88 94 CYS A O 1
ATOM 731 N N . TYR A 1 95 ? -1.683 3.329 12.358 1.00 87.00 95 TYR A N 1
ATOM 732 C CA . TYR A 1 95 ? -0.439 3.504 11.625 1.00 87.00 95 TYR A CA 1
ATOM 733 C C . TYR A 1 95 ? 0.114 2.163 11.151 1.00 87.00 95 TYR A C 1
ATOM 735 O O . TYR A 1 95 ? -0.312 1.094 11.597 1.00 87.00 95 TYR A O 1
ATOM 743 N N . GLY A 1 96 ? 1.104 2.236 10.261 1.00 87.94 96 GLY A N 1
ATOM 744 C CA . GLY A 1 96 ? 1.844 1.069 9.792 1.00 87.94 96 GLY A CA 1
ATOM 745 C C . GLY A 1 96 ? 0.962 0.067 9.059 1.00 87.94 96 GLY A C 1
ATOM 746 O O . GLY A 1 96 ? 1.119 -1.135 9.261 1.00 87.94 96 GLY A O 1
ATOM 747 N N . ALA A 1 97 ? 0.011 0.565 8.267 1.00 90.44 97 ALA A N 1
ATOM 748 C CA . ALA A 1 97 ? -0.872 -0.287 7.492 1.00 90.44 97 ALA A CA 1
ATOM 749 C C . ALA A 1 97 ? -0.094 -1.046 6.407 1.00 90.44 97 ALA A C 1
ATOM 751 O O . ALA A 1 97 ? 0.800 -0.489 5.767 1.00 90.44 97 ALA A O 1
ATOM 752 N N . ASN A 1 98 ? -0.438 -2.314 6.190 1.00 92.62 98 ASN A N 1
ATOM 753 C CA . ASN A 1 98 ? 0.258 -3.180 5.251 1.00 92.62 98 ASN A CA 1
ATOM 754 C C . ASN A 1 98 ? -0.669 -4.230 4.607 1.00 92.62 98 ASN A C 1
ATOM 756 O O . ASN A 1 98 ? -1.665 -4.642 5.202 1.00 92.62 98 ASN A O 1
ATOM 760 N N . VAL A 1 99 ? -0.315 -4.700 3.407 1.00 94.19 99 VAL A N 1
ATOM 761 C CA . VAL A 1 99 ? -1.009 -5.789 2.701 1.00 94.19 99 VAL A CA 1
ATOM 762 C C . VAL A 1 99 ? -0.853 -7.100 3.475 1.00 94.19 99 VAL A C 1
ATOM 764 O O . VAL A 1 99 ? 0.234 -7.419 3.963 1.00 94.19 99 VAL A O 1
ATOM 767 N N . GLN A 1 100 ? -1.933 -7.879 3.547 1.00 94.56 100 GLN A N 1
ATOM 768 C CA . GLN A 1 100 ? -1.989 -9.210 4.151 1.00 94.56 100 GLN A CA 1
ATOM 769 C C . GLN A 1 100 ? -2.574 -10.215 3.139 1.00 94.56 100 GLN A C 1
ATOM 771 O O . GLN A 1 100 ? -3.747 -10.579 3.259 1.00 94.56 100 GLN A O 1
ATOM 776 N N . PRO A 1 101 ? -1.784 -10.686 2.145 1.00 91.25 101 PRO A N 1
ATOM 777 C CA . PRO A 1 101 ? -2.308 -11.417 0.984 1.00 91.25 101 PRO A CA 1
ATOM 778 C C . PRO A 1 101 ? -3.056 -12.699 1.354 1.00 91.25 101 PRO A C 1
ATOM 780 O O . PRO A 1 101 ? -4.045 -13.053 0.722 1.00 91.25 101 PRO A O 1
ATOM 783 N N . SER A 1 102 ? -2.633 -13.367 2.432 1.00 91.06 102 SER A N 1
ATOM 784 C CA . SER A 1 102 ? -3.273 -14.582 2.951 1.00 91.06 102 SER A CA 1
ATOM 785 C C . SER A 1 102 ? -4.733 -14.387 3.384 1.00 91.06 102 SER A C 1
ATOM 787 O O . SER A 1 102 ? -5.418 -15.371 3.650 1.00 91.06 102 SER A O 1
ATOM 789 N N . PHE A 1 103 ? -5.197 -13.139 3.493 1.00 91.88 103 PHE A N 1
ATOM 790 C CA . PHE A 1 103 ? -6.562 -12.775 3.870 1.00 91.88 103 PHE A CA 1
ATOM 791 C C . PHE A 1 103 ? -7.325 -12.060 2.751 1.00 91.88 103 PHE A C 1
ATOM 793 O O . PHE A 1 103 ? -8.440 -11.588 2.985 1.00 91.88 103 PHE A O 1
ATOM 800 N N . ASN A 1 104 ? -6.754 -11.979 1.547 1.00 90.00 104 ASN A N 1
ATOM 801 C CA . ASN A 1 104 ? -7.474 -11.476 0.388 1.00 90.00 104 ASN A CA 1
ATOM 802 C C . ASN A 1 104 ? -8.610 -12.438 0.010 1.00 90.00 104 ASN A C 1
ATOM 804 O O . ASN A 1 104 ? -8.526 -13.655 0.182 1.00 90.00 104 ASN A O 1
ATOM 808 N N . ALA A 1 105 ? -9.685 -11.873 -0.521 1.00 86.38 105 ALA A N 1
ATOM 809 C CA . ALA A 1 105 ? -10.808 -12.593 -1.099 1.00 86.38 105 ALA A CA 1
ATOM 810 C C . ALA A 1 105 ? -11.301 -11.828 -2.331 1.00 86.38 105 ALA A C 1
ATOM 812 O O . ALA A 1 105 ? -10.916 -10.682 -2.541 1.00 86.38 105 ALA A O 1
ATOM 813 N N . ALA A 1 106 ? -12.177 -12.431 -3.136 1.00 84.50 106 ALA A N 1
ATOM 814 C CA . ALA A 1 106 ? -12.723 -11.768 -4.321 1.00 84.50 106 ALA A CA 1
ATOM 815 C C . ALA A 1 106 ? -13.299 -10.376 -3.979 1.00 84.50 106 ALA A C 1
ATOM 817 O O . ALA A 1 106 ? -14.254 -10.267 -3.205 1.00 84.50 106 ALA A O 1
ATOM 818 N N . GLY A 1 107 ? -12.686 -9.322 -4.534 1.00 82.19 107 GLY A N 1
ATOM 819 C CA . GLY A 1 107 ? -13.070 -7.922 -4.314 1.00 82.19 107 GLY A CA 1
ATOM 820 C C . GLY A 1 107 ? -12.757 -7.367 -2.918 1.00 82.19 107 GLY A C 1
ATOM 821 O O . GLY A 1 107 ? -13.285 -6.317 -2.544 1.00 82.19 107 GLY A O 1
ATOM 822 N N . ARG A 1 108 ? -11.948 -8.067 -2.111 1.00 89.12 108 ARG A N 1
ATOM 823 C CA . ARG A 1 108 ? -11.579 -7.641 -0.756 1.00 89.12 108 ARG A CA 1
ATOM 824 C C . ARG A 1 108 ? -10.099 -7.855 -0.476 1.00 89.12 108 ARG A C 1
ATOM 826 O O . ARG A 1 108 ? -9.602 -8.975 -0.554 1.00 89.12 108 ARG A O 1
ATOM 833 N N . LEU A 1 109 ? -9.426 -6.801 -0.033 1.00 92.44 109 LEU A N 1
ATOM 834 C CA . LEU A 1 109 ? -8.024 -6.864 0.373 1.00 92.44 109 LEU A CA 1
ATOM 835 C C . LEU A 1 109 ? -7.897 -7.069 1.876 1.00 92.44 109 LEU A C 1
ATOM 837 O O . LEU A 1 109 ? -8.530 -6.358 2.659 1.00 92.44 109 LEU A O 1
ATOM 841 N N . GLY A 1 110 ? -7.042 -8.008 2.271 1.00 93.69 110 GLY A N 1
ATOM 842 C CA . GLY A 1 110 ? -6.574 -8.158 3.639 1.00 93.69 110 GLY A CA 1
ATOM 843 C C . GLY A 1 110 ? -5.599 -7.039 3.990 1.00 93.69 110 GLY A C 1
ATOM 844 O O . GLY A 1 110 ? -4.589 -6.848 3.310 1.00 93.69 110 GLY A O 1
ATOM 845 N N . ILE A 1 111 ? -5.885 -6.315 5.071 1.00 93.31 111 ILE A N 1
ATOM 846 C CA . ILE A 1 111 ? -5.051 -5.214 5.559 1.00 93.3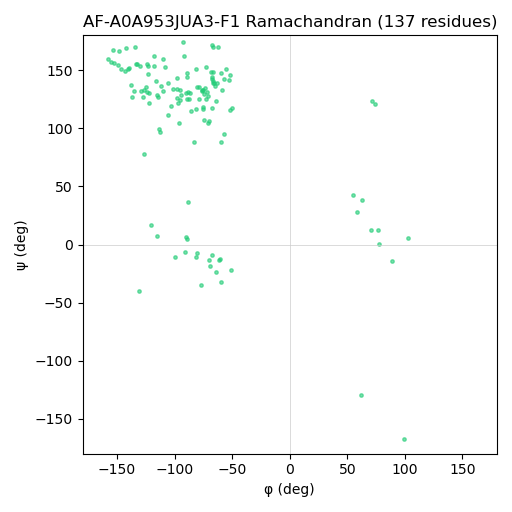1 111 ILE A CA 1
ATOM 847 C C . ILE A 1 111 ? -4.740 -5.424 7.033 1.00 93.31 111 ILE A C 1
ATOM 849 O O . ILE A 1 111 ? -5.639 -5.602 7.855 1.00 93.31 111 ILE A O 1
ATOM 853 N N . GLY A 1 112 ? -3.450 -5.386 7.351 1.00 92.31 112 GLY A N 1
ATOM 854 C CA . GLY A 1 112 ? -2.931 -5.344 8.710 1.00 92.31 112 GLY A CA 1
ATOM 855 C C . GLY A 1 112 ? -2.598 -3.915 9.106 1.00 92.31 112 GLY A C 1
ATOM 856 O O . GLY A 1 112 ? -2.153 -3.149 8.259 1.00 92.31 112 GLY A O 1
ATOM 857 N N . TYR A 1 113 ? -2.822 -3.539 10.359 1.00 89.88 113 TYR A N 1
ATOM 858 C CA . TYR A 1 113 ? -2.499 -2.202 10.859 1.00 89.88 113 TYR A CA 1
ATOM 859 C C . TYR A 1 113 ? -2.336 -2.206 12.376 1.00 89.88 113 TYR A C 1
ATOM 861 O O . TYR A 1 113 ? -2.818 -3.101 13.069 1.00 89.88 113 TYR A O 1
ATOM 869 N N . GLN A 1 114 ? -1.644 -1.193 12.893 1.00 87.50 114 GLN A N 1
ATOM 870 C CA . GLN A 1 114 ? -1.497 -0.990 14.327 1.00 87.50 114 GLN A CA 1
ATOM 871 C C . GLN A 1 114 ? -2.518 0.028 14.810 1.00 87.50 114 GLN A C 1
ATOM 873 O O . GLN A 1 114 ? -2.518 1.176 14.362 1.00 87.50 114 GLN A O 1
ATOM 878 N N . ASP A 1 115 ? -3.352 -0.388 15.755 1.00 82.88 115 ASP A N 1
ATOM 879 C CA . ASP A 1 115 ? -4.236 0.508 16.489 1.00 82.88 115 ASP A CA 1
ATOM 880 C C . ASP A 1 115 ? -3.503 1.072 17.709 1.00 82.88 115 ASP A C 1
ATOM 882 O O . ASP A 1 115 ? -3.008 0.324 18.550 1.00 82.88 115 ASP A O 1
ATOM 886 N N . GLN A 1 116 ? -3.447 2.399 17.831 1.00 75.00 116 GLN A N 1
ATOM 887 C CA . GLN A 1 116 ? -2.868 3.079 18.990 1.00 75.00 116 GLN A CA 1
ATOM 888 C C . GLN A 1 116 ? -3.568 2.775 20.328 1.00 75.00 116 GLN A C 1
ATOM 890 O O . GLN A 1 116 ? -3.008 3.133 21.366 1.00 75.00 116 GLN A O 1
ATOM 895 N N . LEU A 1 117 ? -4.760 2.167 20.340 1.00 65.69 117 LEU A N 1
ATOM 896 C CA . LEU A 1 117 ? -5.599 2.017 21.534 1.00 65.69 117 LEU A CA 1
ATOM 897 C C . LEU A 1 117 ? -5.031 1.087 22.631 1.00 65.69 117 LEU A C 1
ATOM 899 O O . LEU A 1 117 ? -5.569 1.082 23.737 1.00 65.69 117 LEU A O 1
ATOM 903 N N . VAL A 1 118 ? -3.946 0.329 22.421 1.00 54.00 118 VAL A N 1
ATOM 904 C CA . VAL A 1 118 ? -3.486 -0.647 23.434 1.00 54.00 118 VAL A CA 1
ATOM 905 C C . VAL A 1 118 ? -2.265 -0.197 24.264 1.00 54.00 118 VAL A C 1
ATOM 907 O O . VAL A 1 118 ? -1.153 -0.001 23.778 1.00 54.00 118 VAL A O 1
ATOM 910 N N . ALA A 1 119 ? -2.543 -0.126 25.573 1.00 49.00 119 ALA A N 1
ATOM 911 C CA . ALA A 1 119 ? -1.692 -0.030 26.764 1.00 49.00 119 ALA A CA 1
ATOM 912 C C . ALA A 1 119 ? -0.982 1.305 27.080 1.00 49.00 119 ALA A C 1
ATOM 914 O O . ALA A 1 119 ? -0.097 1.784 26.365 1.00 49.00 119 ALA A O 1
ATOM 915 N N . ASP A 1 120 ? -1.307 1.827 28.271 1.00 50.88 120 ASP A N 1
ATOM 916 C CA . ASP A 1 120 ? -0.533 2.817 29.021 1.00 50.88 120 ASP A CA 1
ATOM 917 C C . A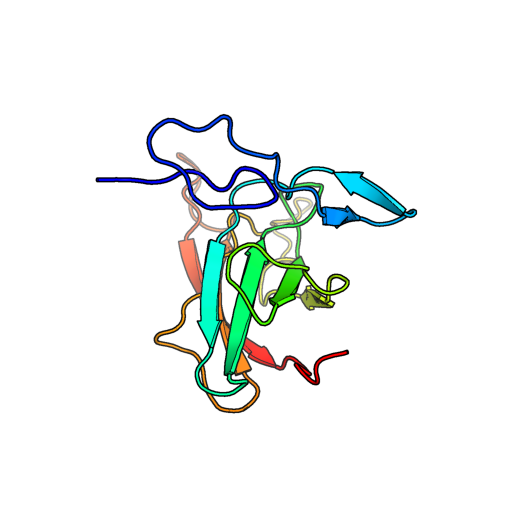SP A 1 120 ? 0.870 2.272 29.337 1.00 50.88 120 ASP A C 1
ATOM 919 O O . ASP A 1 120 ? 1.135 1.707 30.393 1.00 50.88 120 ASP A O 1
ATOM 923 N N . SER A 1 121 ? 1.784 2.508 28.400 1.00 43.56 121 SER A N 1
ATOM 924 C CA . SER A 1 121 ? 3.238 2.392 28.522 1.00 43.56 121 SER A CA 1
ATOM 925 C C . SER A 1 121 ? 3.859 0.976 28.627 1.00 43.56 121 SER A C 1
ATOM 927 O O . SER A 1 121 ? 3.607 0.237 29.578 1.00 43.56 121 SER A O 1
ATOM 929 N N . PRO A 1 122 ? 4.795 0.632 27.715 1.00 49.56 122 PRO A N 1
ATOM 930 C CA . PRO A 1 122 ? 5.051 1.343 26.463 1.00 49.56 122 PRO A CA 1
ATOM 931 C C . PRO A 1 122 ? 3.804 1.256 25.573 1.00 49.56 122 PRO A C 1
ATOM 933 O O . PRO A 1 122 ? 3.200 0.189 25.505 1.00 49.56 122 PRO A O 1
ATOM 936 N N . ARG A 1 123 ? 3.438 2.360 24.894 1.00 53.28 123 ARG A N 1
ATOM 937 C CA . ARG A 1 123 ? 2.355 2.379 23.892 1.00 53.28 123 ARG A CA 1
ATOM 938 C C . ARG A 1 123 ? 2.687 1.342 22.816 1.00 53.28 123 ARG A C 1
ATOM 940 O O . ARG A 1 123 ? 3.484 1.616 21.921 1.00 53.28 123 ARG A O 1
ATOM 947 N N . ARG A 1 124 ? 2.152 0.133 22.944 1.00 55.16 124 ARG A N 1
ATOM 948 C CA . ARG A 1 124 ? 2.284 -0.932 21.952 1.00 55.16 124 ARG A CA 1
ATOM 949 C C . ARG A 1 124 ? 0.899 -1.145 21.398 1.00 55.16 124 ARG A C 1
ATOM 951 O O . ARG A 1 124 ? 0.102 -1.856 22.001 1.00 55.16 124 ARG A O 1
ATOM 958 N N . GLY A 1 125 ? 0.651 -0.505 20.261 1.00 62.62 125 GLY A N 1
ATOM 959 C CA . GLY A 1 125 ? -0.583 -0.722 19.537 1.00 62.62 125 GLY A CA 1
ATOM 960 C C . GLY A 1 125 ? -0.831 -2.207 19.297 1.00 62.62 125 GLY A C 1
ATOM 961 O O . GLY A 1 125 ? 0.113 -2.992 19.151 1.00 62.62 125 GLY A O 1
ATOM 962 N N . SER A 1 126 ? -2.096 -2.606 19.321 1.00 77.69 126 SER A N 1
ATOM 963 C CA . SER A 1 126 ? -2.474 -3.965 18.960 1.00 77.69 126 SER A CA 1
ATOM 964 C C . SER A 1 126 ? -2.491 -4.094 17.449 1.00 77.69 126 SER A C 1
ATOM 966 O O . SER A 1 126 ? -3.046 -3.241 16.754 1.00 77.69 126 SER A O 1
ATOM 968 N N . PHE A 1 127 ? -1.913 -5.188 16.963 1.00 85.44 127 PHE A N 1
ATOM 969 C CA . PHE A 1 127 ? -1.972 -5.522 15.554 1.00 85.44 127 PHE A CA 1
ATOM 970 C C . PHE A 1 127 ? -3.365 -6.044 15.226 1.00 85.44 127 PHE A C 1
ATOM 972 O O . PHE A 1 127 ? -3.791 -7.075 15.753 1.00 85.44 127 PHE A O 1
ATOM 979 N N . LEU A 1 128 ? -4.067 -5.308 14.374 1.00 88.25 128 LEU A N 1
ATOM 980 C CA . LEU A 1 128 ? -5.392 -5.641 13.891 1.00 88.25 128 LEU A CA 1
ATOM 981 C C . LEU A 1 128 ? -5.320 -6.063 12.428 1.00 88.25 128 LEU A C 1
ATOM 983 O O . LEU A 1 128 ? -4.434 -5.663 11.672 1.00 88.25 128 LEU A O 1
ATOM 987 N N . LEU A 1 129 ? -6.285 -6.890 12.049 1.00 90.38 129 LEU A N 1
ATOM 988 C CA . LEU A 1 129 ? -6.475 -7.368 10.694 1.00 90.38 129 LEU A CA 1
ATOM 989 C C . LEU A 1 129 ? -7.915 -7.077 10.286 1.00 90.38 129 LEU A C 1
ATOM 991 O O . LEU A 1 129 ? -8.852 -7.404 11.016 1.00 90.38 129 LEU A O 1
ATOM 995 N N . THR A 1 130 ? -8.088 -6.514 9.099 1.00 90.25 130 THR A N 1
ATOM 996 C CA . THR A 1 130 ? -9.398 -6.307 8.486 1.00 90.25 130 THR A CA 1
ATOM 997 C C . THR A 1 130 ? -9.385 -6.729 7.022 1.00 90.25 130 THR A C 1
ATOM 999 O O . THR A 1 130 ? -8.333 -6.992 6.439 1.00 90.25 130 THR A O 1
ATOM 1002 N N . THR A 1 131 ? -10.571 -6.788 6.424 1.00 91.25 131 THR A N 1
ATOM 1003 C CA . THR A 1 131 ? -10.738 -6.923 4.976 1.00 91.25 131 THR A CA 1
ATOM 1004 C C . THR A 1 131 ? -11.567 -5.764 4.455 1.00 91.25 131 THR A C 1
ATOM 1006 O O . THR A 1 131 ? -12.716 -5.577 4.867 1.00 91.25 131 THR A O 1
ATOM 1009 N N . VAL A 1 132 ? -11.005 -4.996 3.530 1.00 87.50 132 VAL A N 1
ATOM 1010 C CA . VAL A 1 132 ? -11.677 -3.829 2.954 1.00 87.50 132 VAL A CA 1
ATOM 1011 C C . VAL A 1 132 ? -12.144 -4.136 1.544 1.00 87.50 132 VAL A C 1
ATOM 1013 O O . VAL A 1 132 ? -11.446 -4.809 0.789 1.00 87.50 132 VAL A O 1
ATOM 1016 N N . GLY A 1 133 ? -13.348 -3.680 1.206 1.00 83.56 133 GLY A N 1
ATOM 1017 C CA . GLY A 1 133 ? -13.803 -3.695 -0.177 1.00 83.56 133 GLY A CA 1
ATOM 1018 C C . GLY A 1 133 ? -13.040 -2.637 -0.958 1.00 83.56 133 GLY A C 1
ATOM 1019 O O . GLY A 1 133 ? -12.935 -1.498 -0.507 1.00 83.56 133 GLY A O 1
ATOM 1020 N N . VAL A 1 134 ? -12.514 -3.018 -2.109 1.00 75.12 134 VAL A N 1
ATOM 1021 C CA . VAL A 1 134 ? -11.843 -2.100 -3.026 1.00 75.12 134 VAL A CA 1
ATOM 1022 C C . VAL A 1 134 ? -12.326 -2.387 -4.430 1.00 75.12 134 VAL A C 1
ATOM 1024 O O . VAL A 1 134 ? -12.371 -3.540 -4.858 1.00 75.12 134 VAL A O 1
ATOM 1027 N N . ASP A 1 135 ? -12.694 -1.328 -5.139 1.00 70.56 135 ASP A N 1
ATOM 1028 C CA . ASP A 1 135 ? -12.961 -1.423 -6.564 1.00 70.56 135 ASP A CA 1
ATOM 1029 C C . ASP A 1 135 ? -11.622 -1.321 -7.298 1.00 70.56 135 ASP A C 1
ATOM 1031 O O . ASP A 1 135 ? -11.123 -0.232 -7.581 1.00 70.56 135 ASP A O 1
ATOM 1035 N N . LEU A 1 136 ? -10.978 -2.473 -7.493 1.00 66.50 136 LEU A N 1
ATOM 1036 C CA . LEU A 1 136 ? -9.690 -2.594 -8.180 1.00 66.50 136 LEU A CA 1
ATOM 1037 C C . LEU A 1 136 ? -9.882 -2.759 -9.693 1.00 66.50 136 LEU A C 1
ATOM 1039 O O . LEU A 1 136 ? -9.167 -3.522 -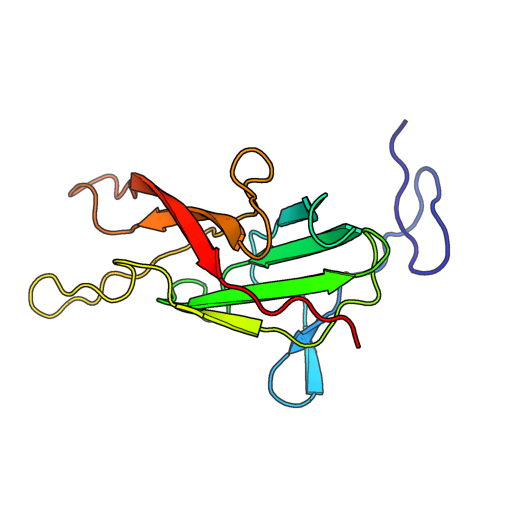10.337 1.00 66.50 136 LEU A O 1
ATOM 1043 N N . THR A 1 137 ? -10.871 -2.093 -10.293 1.00 55.19 137 THR A N 1
ATOM 1044 C CA . THR A 1 137 ? -10.917 -1.999 -11.754 1.00 55.19 137 THR A CA 1
ATOM 1045 C C . THR A 1 137 ? -9.783 -1.089 -12.207 1.00 55.19 137 THR A C 1
ATOM 1047 O O . THR A 1 137 ? -9.826 0.124 -11.997 1.00 55.19 137 THR A O 1
ATOM 1050 N N . ALA A 1 138 ? -8.748 -1.694 -12.781 1.00 44.81 138 ALA A N 1
ATOM 1051 C CA . ALA A 1 138 ? -7.578 -1.009 -13.310 1.00 44.81 138 ALA A CA 1
ATOM 1052 C C . ALA A 1 138 ? -7.956 0.110 -14.300 1.00 44.81 138 ALA A C 1
ATOM 1054 O O . ALA A 1 138 ? -8.877 -0.050 -15.107 1.00 44.81 138 ALA A O 1
ATOM 1055 N N . GLY A 1 139 ? -7.218 1.222 -14.232 1.00 42.91 139 GLY A N 1
ATOM 1056 C CA . GLY A 1 139 ? -7.142 2.214 -15.310 1.00 42.91 139 GLY A CA 1
ATOM 1057 C C . GLY A 1 139 ? -6.339 1.727 -16.510 1.00 42.91 139 GLY A C 1
ATOM 1058 O O . GLY A 1 139 ? -5.618 0.710 -16.379 1.00 42.91 139 GLY A O 1
#

Secondary structure (DSSP, 8-state):
---EE-SS-EETT--PPP--EE-TTS-EEPPPSSEEEEEETTTTEEEEEEPPSSSSBSEEEEEEESSTT-PPPPPEEEEPTTTT-EETTEEP-EEEEEE-GGG-BTTEEEEEEEETTS-SSS--PEEEEEEEE------

Solvent-accessible surface area (backbone atoms only — not comparable to full-atom values): 7954 Å² total; per-residue (Å²): 136,75,62,27,52,45,82,83,51,78,30,75,86,46,70,63,46,80,69,65,39,72,42,94,89,75,46,72,39,62,76,44,75,51,65,34,75,39,68,38,84,72,73,70,28,26,37,36,22,20,15,40,86,63,52,66,27,38,42,34,35,36,29,44,17,90,36,94,90,40,75,66,48,72,69,44,82,43,79,45,88,78,15,74,40,68,66,82,92,45,78,34,35,18,30,59,26,25,61,33,62,96,56,46,46,83,60,26,47,15,36,33,31,29,34,56,82,31,57,93,70,76,75,50,43,45,82,45,77,50,69,46,79,52,89,73,77,78,131